Protein AF-A0A9P0HEC9-F1 (afdb_monomer_lite)

Secondary structure (DSSP, 8-state):
-HHHHHHHHHHHHHHHHHHHHHHHHHHSPPPS-HHHHHHHHHHHHHHHS----EETTTEE--HHHHHHHHHHHHHHHHHHHHH-

Sequence (84 aa):
MAIIFLICWCGEFIQTTSTQICDMVYSSEWPDNAEMKSFILIIQLRSIKSIKLNLGGFMVASFETFGNICSSAFSYFNLMLAVN

Structure (mmCIF, N/CA/C/O backbone):
data_AF-A0A9P0HEC9-F1
#
_entry.id   AF-A0A9P0HEC9-F1
#
loop_
_atom_site.group_PDB
_atom_site.id
_atom_site.type_symbol
_atom_site.label_atom_id
_atom_site.label_alt_id
_atom_site.label_comp_id
_atom_site.label_asym_id
_atom_site.label_entity_id
_atom_site.label_seq_id
_atom_site.pdbx_PDB_ins_code
_atom_site.Cartn_x
_atom_site.Cartn_y
_atom_site.Cartn_z
_atom_site.occupancy
_atom_site.B_iso_or_equiv
_atom_site.auth_seq_id
_atom_site.auth_comp_id
_atom_site.auth_asym_id
_atom_site.auth_atom_id
_atom_site.pdbx_PDB_model_num
ATOM 1 N N . MET A 1 1 ? 3.241 9.763 -17.188 1.00 71.44 1 MET A N 1
ATOM 2 C CA . MET A 1 1 ? 3.575 9.042 -15.935 1.00 71.44 1 MET A CA 1
ATOM 3 C C . MET A 1 1 ? 3.279 9.841 -14.667 1.00 71.44 1 MET A C 1
ATOM 5 O O . MET A 1 1 ? 2.743 9.245 -13.747 1.00 71.44 1 MET A O 1
ATOM 9 N N . ALA A 1 2 ? 3.543 11.155 -14.605 1.00 81.50 2 ALA A N 1
ATOM 10 C CA . ALA A 1 2 ? 3.364 11.953 -13.378 1.00 81.50 2 ALA A CA 1
ATOM 11 C C . ALA A 1 2 ? 1.958 11.881 -12.737 1.00 81.50 2 ALA A C 1
ATOM 13 O O . ALA A 1 2 ? 1.844 11.750 -11.526 1.00 81.50 2 ALA A O 1
ATOM 14 N N . ILE A 1 3 ? 0.885 11.902 -13.536 1.00 83.69 3 ILE A N 1
ATOM 15 C CA . ILE A 1 3 ? -0.497 11.825 -13.022 1.00 83.69 3 ILE A CA 1
ATOM 16 C C . ILE A 1 3 ? -0.787 10.448 -12.402 1.00 83.69 3 ILE A C 1
ATOM 18 O O . ILE A 1 3 ? -1.377 10.362 -11.332 1.00 83.69 3 ILE A O 1
ATOM 22 N N . ILE A 1 4 ? -0.324 9.372 -13.048 1.00 83.50 4 ILE A N 1
ATOM 23 C CA . ILE A 1 4 ? -0.474 7.994 -12.550 1.00 83.50 4 ILE A CA 1
ATOM 24 C C . ILE A 1 4 ? 0.295 7.842 -11.234 1.00 83.50 4 ILE A C 1
ATOM 26 O O . ILE A 1 4 ? -0.237 7.301 -10.273 1.00 83.50 4 ILE A O 1
ATOM 30 N N . PHE A 1 5 ? 1.510 8.395 -11.173 1.00 83.94 5 PHE A N 1
ATOM 31 C CA . PHE A 1 5 ? 2.310 8.425 -9.954 1.00 83.94 5 PHE A CA 1
ATOM 32 C C . PHE A 1 5 ? 1.591 9.151 -8.809 1.00 83.94 5 PHE A C 1
ATOM 34 O O . PHE A 1 5 ? 1.483 8.596 -7.722 1.00 83.94 5 PHE A O 1
ATOM 41 N N . LEU A 1 6 ? 1.040 10.346 -9.052 1.00 86.56 6 LEU A N 1
ATOM 42 C CA . LEU A 1 6 ? 0.295 11.105 -8.039 1.00 86.56 6 LEU A CA 1
ATOM 43 C C . LEU A 1 6 ? -0.926 10.340 -7.514 1.00 86.56 6 LEU A C 1
ATOM 45 O O . LEU A 1 6 ? -1.173 10.336 -6.312 1.00 86.56 6 LEU A O 1
ATOM 49 N N . ILE A 1 7 ? -1.679 9.671 -8.390 1.00 84.00 7 ILE A N 1
ATOM 50 C CA . ILE A 1 7 ? -2.864 8.911 -7.974 1.00 84.00 7 ILE A CA 1
ATOM 51 C C . ILE A 1 7 ? -2.466 7.676 -7.158 1.00 84.00 7 ILE A C 1
ATOM 53 O O . ILE A 1 7 ? -3.054 7.435 -6.105 1.00 84.00 7 ILE A O 1
ATOM 57 N N . CYS A 1 8 ? -1.458 6.920 -7.604 1.00 84.56 8 CYS A N 1
ATOM 58 C CA . CYS A 1 8 ? -0.938 5.774 -6.855 1.00 84.56 8 CYS A CA 1
ATOM 59 C C . CYS A 1 8 ? -0.346 6.202 -5.506 1.00 84.56 8 CYS A C 1
ATOM 61 O O . CYS A 1 8 ? -0.585 5.533 -4.509 1.00 84.56 8 CYS A O 1
ATOM 63 N N . TRP A 1 9 ? 0.345 7.345 -5.452 1.00 85.94 9 TRP A N 1
ATOM 64 C CA . TRP A 1 9 ? 0.851 7.926 -4.209 1.00 85.94 9 TRP A CA 1
ATOM 65 C C . TRP A 1 9 ? -0.276 8.275 -3.236 1.00 85.94 9 TRP A C 1
ATOM 67 O O . TRP A 1 9 ? -0.234 7.878 -2.077 1.00 85.94 9 TRP A O 1
ATOM 77 N N . CYS A 1 10 ? -1.306 8.988 -3.698 1.00 86.00 10 CYS A N 1
ATOM 78 C CA . CYS A 1 10 ? -2.453 9.333 -2.861 1.00 86.00 10 CYS A CA 1
ATOM 79 C C . CYS A 1 10 ? -3.200 8.087 -2.367 1.00 86.00 10 CYS A C 1
ATOM 81 O O . CYS A 1 10 ? -3.589 8.039 -1.202 1.00 86.00 10 CYS A O 1
ATOM 83 N N . GLY A 1 11 ? -3.387 7.082 -3.229 1.00 84.56 11 GLY A N 1
ATOM 84 C CA . GLY A 1 11 ? -4.014 5.811 -2.859 1.00 84.56 11 GLY A CA 1
ATOM 85 C C . GLY A 1 11 ? -3.243 5.080 -1.758 1.00 84.56 11 GLY A C 1
ATOM 86 O O . GLY A 1 11 ? -3.828 4.722 -0.737 1.00 84.56 11 GLY A O 1
ATOM 87 N N . GLU A 1 12 ? -1.927 4.952 -1.927 1.00 85.31 12 GLU A N 1
ATOM 88 C CA . GLU A 1 12 ? -1.018 4.339 -0.953 1.00 85.31 12 GLU A CA 1
ATOM 89 C C . GLU A 1 12 ? -0.976 5.116 0.372 1.00 85.31 12 GLU A C 1
ATOM 91 O O . GLU A 1 12 ? -1.027 4.530 1.456 1.00 85.31 12 GLU A O 1
ATOM 96 N N . PHE A 1 13 ? -0.932 6.449 0.300 1.00 86.31 13 PHE A N 1
ATOM 97 C CA . PHE A 1 13 ? -0.923 7.320 1.472 1.00 86.31 13 PHE A CA 1
ATOM 98 C C . PHE A 1 13 ? -2.197 7.144 2.303 1.00 86.31 13 PHE A C 1
ATOM 100 O O . PHE A 1 13 ? -2.120 6.869 3.497 1.00 86.31 13 PHE A O 1
ATOM 107 N N . ILE A 1 14 ? -3.373 7.216 1.670 1.00 83.75 14 ILE A N 1
ATOM 108 C CA . ILE A 1 14 ? -4.665 7.026 2.347 1.00 83.75 14 ILE A CA 1
ATOM 109 C C . ILE A 1 14 ? -4.754 5.623 2.963 1.00 83.75 14 ILE A C 1
ATOM 111 O O . ILE A 1 14 ? -5.205 5.470 4.100 1.00 83.75 14 ILE A O 1
ATOM 115 N N . GLN A 1 15 ? -4.302 4.604 2.229 1.00 83.69 15 GLN A N 1
ATOM 116 C CA . GLN A 1 15 ? -4.262 3.215 2.683 1.00 83.69 15 GLN A CA 1
ATOM 117 C C . GLN A 1 15 ? -3.397 3.053 3.940 1.00 83.69 15 GLN A C 1
ATOM 119 O O . GLN A 1 15 ? -3.857 2.458 4.916 1.00 83.69 15 GLN A O 1
ATOM 124 N N . THR A 1 16 ? -2.197 3.634 3.936 1.00 84.62 16 THR A N 1
ATOM 125 C CA . THR A 1 16 ? -1.238 3.581 5.048 1.00 84.62 16 THR A CA 1
ATOM 126 C C . THR A 1 16 ? -1.726 4.369 6.261 1.00 84.62 16 THR A C 1
ATOM 128 O O . THR A 1 16 ? -1.662 3.890 7.393 1.00 84.62 16 THR A O 1
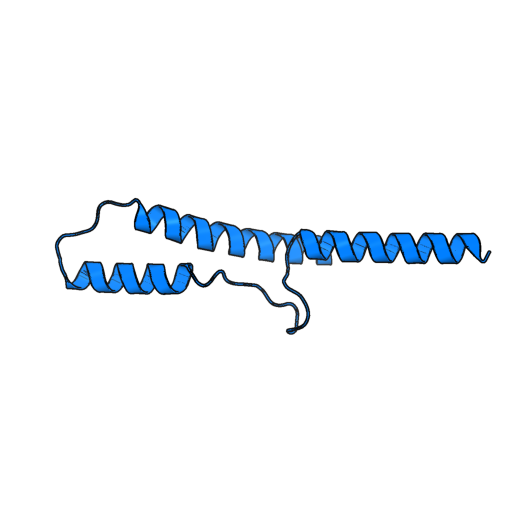ATOM 131 N N . THR A 1 17 ? -2.261 5.574 6.056 1.00 83.31 17 THR A N 1
ATOM 132 C CA . THR A 1 17 ? -2.802 6.382 7.154 1.00 83.31 17 THR A CA 1
ATOM 133 C C . THR A 1 17 ? -4.008 5.695 7.800 1.00 83.31 17 THR A C 1
ATOM 135 O O . THR A 1 17 ? -4.121 5.684 9.023 1.00 83.31 17 THR A O 1
ATOM 138 N N . SER A 1 18 ? -4.879 5.051 7.013 1.00 81.25 18 SER A N 1
ATOM 139 C CA . SER A 1 18 ? -6.027 4.296 7.538 1.00 81.25 18 SER A CA 1
ATOM 140 C C . SER A 1 18 ? -5.601 3.161 8.473 1.00 81.25 18 SER A C 1
ATOM 142 O O . SER A 1 18 ? -6.228 2.961 9.515 1.00 81.25 18 SER A O 1
ATOM 144 N N . THR A 1 19 ? -4.542 2.420 8.129 1.00 82.75 19 THR A N 1
ATOM 145 C CA . THR A 1 19 ? -4.034 1.332 8.978 1.00 82.75 19 THR A CA 1
ATOM 146 C C . THR A 1 19 ? -3.351 1.871 10.231 1.00 82.75 19 THR A C 1
ATOM 148 O O . THR A 1 19 ? -3.626 1.388 11.323 1.00 82.75 19 THR A O 1
ATOM 151 N N . GLN A 1 20 ? -2.561 2.941 10.107 1.00 85.19 20 GLN A N 1
ATOM 152 C CA . GLN A 1 20 ? -1.903 3.579 11.253 1.00 85.19 20 GLN A CA 1
ATOM 153 C C . GLN A 1 20 ? -2.902 4.111 12.287 1.00 85.19 20 GLN A C 1
ATOM 155 O O . GLN A 1 20 ? -2.692 3.944 13.484 1.00 85.19 20 GLN A O 1
ATOM 160 N N . ILE A 1 21 ? -4.011 4.712 11.844 1.00 82.44 21 ILE A N 1
ATOM 161 C CA . ILE A 1 21 ? -5.071 5.179 12.751 1.00 82.44 21 ILE A CA 1
ATOM 162 C C . ILE A 1 21 ? -5.678 4.002 13.523 1.00 82.44 21 ILE A C 1
ATOM 164 O O . ILE A 1 21 ? -5.940 4.126 14.717 1.00 82.44 21 ILE A O 1
ATOM 168 N N . CYS A 1 22 ? -5.891 2.858 12.866 1.00 80.12 22 CYS A N 1
ATOM 169 C CA . CYS A 1 22 ? -6.397 1.660 13.531 1.00 80.12 22 CYS A CA 1
ATOM 170 C C . CYS A 1 22 ? -5.446 1.186 14.640 1.00 80.12 22 CYS A C 1
ATOM 172 O O . CYS A 1 22 ? -5.897 0.918 15.754 1.00 80.12 22 CYS A O 1
ATOM 174 N N . ASP A 1 23 ? -4.147 1.132 14.351 1.00 83.88 23 ASP A N 1
ATOM 175 C CA . ASP A 1 23 ? -3.130 0.698 15.312 1.00 83.88 23 ASP A CA 1
ATOM 176 C C . ASP A 1 23 ? -3.014 1.672 16.492 1.00 83.88 23 ASP A C 1
ATOM 178 O O . ASP A 1 23 ? -2.980 1.251 17.649 1.00 83.88 23 ASP A O 1
ATOM 182 N N . MET A 1 24 ? -3.038 2.980 16.217 1.00 83.94 24 MET A N 1
ATOM 183 C CA . MET A 1 24 ? -3.004 4.017 17.249 1.00 83.94 24 MET A CA 1
ATOM 184 C C . MET A 1 24 ? -4.217 3.936 18.178 1.00 83.94 24 MET A C 1
ATOM 186 O O . MET A 1 24 ? -4.052 3.960 19.396 1.00 83.94 24 MET A O 1
ATOM 190 N N . VAL A 1 25 ? -5.424 3.786 17.624 1.00 83.12 25 VAL A N 1
ATOM 191 C CA . VAL A 1 25 ? -6.658 3.642 18.413 1.00 83.12 25 VAL A CA 1
ATOM 192 C C . VAL A 1 25 ? -6.621 2.364 19.249 1.00 83.12 25 VAL A C 1
ATOM 194 O O . VAL A 1 25 ? -6.968 2.400 20.427 1.00 83.12 25 VAL A O 1
ATOM 197 N N . TYR A 1 26 ? -6.137 1.255 18.684 1.00 80.69 26 TYR A N 1
ATOM 198 C CA . TYR A 1 26 ? -5.979 0.008 19.429 1.00 80.69 26 TYR A CA 1
ATOM 199 C C . TYR A 1 26 ? -5.008 0.152 20.611 1.00 80.69 26 TYR A C 1
ATOM 201 O O . TYR A 1 26 ? -5.294 -0.348 21.698 1.00 80.69 26 TYR A O 1
ATOM 209 N N . SER A 1 27 ? -3.896 0.867 20.409 1.00 84.00 27 SER A N 1
ATOM 210 C CA . SER A 1 27 ? -2.869 1.116 21.431 1.00 84.00 27 SER A CA 1
ATOM 211 C C . SER A 1 27 ? -3.222 2.198 22.461 1.00 84.00 27 SER A C 1
ATOM 213 O O . SER A 1 27 ? -2.501 2.353 23.444 1.00 84.00 27 SER A O 1
ATOM 215 N N . SER A 1 28 ? -4.289 2.968 22.233 1.00 82.62 28 SER A N 1
ATOM 216 C CA . SER A 1 28 ? -4.694 4.057 23.126 1.00 82.62 28 SER A CA 1
ATOM 217 C C . SER A 1 28 ? -5.323 3.535 24.420 1.00 82.62 28 SER A C 1
ATOM 219 O O . SER A 1 28 ? -5.788 2.400 24.477 1.00 82.62 28 SER A O 1
ATOM 221 N N . GLU A 1 29 ? -5.347 4.353 25.474 1.00 83.06 29 GLU A N 1
ATOM 222 C CA . GLU A 1 29 ? -6.026 3.996 26.722 1.00 83.06 29 GLU A CA 1
ATOM 223 C C . GLU A 1 29 ? -7.548 3.983 26.513 1.00 83.06 29 GLU A C 1
ATOM 225 O O . GLU A 1 29 ? -8.156 4.989 26.137 1.00 83.06 29 GLU A O 1
ATOM 230 N N . TRP A 1 30 ? -8.171 2.823 26.736 1.00 80.56 30 TRP A N 1
ATOM 231 C CA . TRP A 1 30 ? -9.596 2.631 26.486 1.00 80.56 30 TRP A CA 1
ATOM 232 C C . TRP A 1 30 ? -10.426 3.227 27.631 1.00 80.56 30 TRP A C 1
ATOM 234 O O . TRP A 1 30 ? -10.183 2.889 28.790 1.00 80.56 30 TRP A O 1
ATOM 244 N N . PRO A 1 31 ? -11.438 4.063 27.342 1.00 78.69 31 PRO A N 1
ATOM 245 C CA . PRO A 1 31 ? -12.328 4.577 28.373 1.00 78.69 31 PRO A CA 1
ATOM 246 C C . PRO A 1 31 ? -13.192 3.453 28.967 1.00 78.69 31 PRO A C 1
ATOM 248 O O . PRO A 1 31 ? -13.738 2.625 28.234 1.00 78.69 31 PRO A O 1
ATOM 251 N N . ASP A 1 32 ? -13.388 3.474 30.289 1.00 80.75 32 ASP A N 1
ATOM 252 C CA . ASP A 1 32 ? -14.255 2.522 31.016 1.00 80.75 32 ASP A CA 1
ATOM 253 C C . ASP A 1 32 ? -15.752 2.691 30.697 1.00 80.75 32 ASP A C 1
ATOM 255 O O . ASP A 1 32 ? -16.578 1.833 31.015 1.00 80.75 32 ASP A O 1
ATOM 259 N N . ASN A 1 33 ? -16.129 3.790 30.041 1.00 84.44 33 ASN A N 1
ATOM 260 C CA . ASN A 1 33 ? -17.507 4.036 29.639 1.00 84.44 33 ASN A CA 1
ATOM 261 C C . ASN A 1 33 ? -17.905 3.153 28.437 1.00 84.44 33 ASN A C 1
ATOM 263 O O . ASN A 1 33 ? -17.353 3.277 27.339 1.00 84.44 33 ASN A O 1
ATOM 267 N N . ALA A 1 34 ? -18.922 2.309 28.633 1.00 79.06 34 ALA A N 1
ATOM 268 C CA . ALA A 1 34 ? -19.439 1.368 27.637 1.00 79.06 34 ALA A CA 1
ATOM 269 C C . ALA A 1 34 ? -19.940 2.035 26.341 1.00 79.06 34 ALA A C 1
ATOM 271 O O . ALA A 1 34 ? -19.783 1.466 25.254 1.00 79.06 34 ALA A O 1
ATOM 272 N N . GLU A 1 35 ? -20.500 3.246 26.424 1.00 80.38 35 GLU A N 1
ATOM 273 C CA . GLU A 1 35 ? -20.956 3.971 25.232 1.00 80.38 35 GLU A CA 1
ATOM 274 C C . GLU A 1 35 ? -19.768 4.426 24.381 1.00 80.38 35 GLU A C 1
ATOM 276 O O . GLU A 1 35 ? -19.712 4.176 23.177 1.00 80.38 35 GLU A O 1
ATOM 281 N N . MET A 1 36 ? -18.757 5.010 25.027 1.00 78.94 36 MET A N 1
ATOM 282 C CA . MET A 1 36 ? -17.553 5.515 24.367 1.00 78.94 36 MET A CA 1
ATOM 283 C C . MET A 1 36 ? -16.738 4.377 23.737 1.00 78.94 36 MET A C 1
ATOM 285 O O . MET A 1 36 ? -16.261 4.499 22.608 1.00 78.94 36 MET A O 1
ATOM 289 N N . LYS A 1 37 ? -16.671 3.227 24.417 1.00 82.31 37 LYS A N 1
ATOM 290 C CA . LYS A 1 37 ? -16.059 1.997 23.903 1.00 82.31 37 LYS A CA 1
ATOM 291 C C . LYS A 1 37 ? -16.733 1.491 22.625 1.00 82.31 37 LYS A C 1
ATOM 293 O O . LYS A 1 37 ? -16.044 1.072 21.696 1.00 82.31 37 LYS A O 1
ATOM 298 N N . SER A 1 38 ? -18.062 1.565 22.550 1.00 83.56 38 SER A N 1
ATOM 299 C CA . SER A 1 38 ? -18.814 1.157 21.356 1.00 83.56 38 SER A CA 1
ATOM 300 C C . SER A 1 38 ? -18.503 2.054 20.155 1.00 83.56 38 SER A C 1
ATOM 302 O O . SER A 1 38 ? -18.270 1.547 19.058 1.00 83.56 38 SER A O 1
ATOM 304 N N . PHE A 1 39 ? -18.407 3.372 20.354 1.00 82.44 39 PHE A N 1
ATOM 305 C CA . PHE A 1 39 ? -18.009 4.300 19.289 1.00 82.44 39 PHE A CA 1
ATOM 306 C C . PHE A 1 39 ? -16.582 4.044 18.788 1.00 82.44 39 PHE A C 1
ATOM 308 O O . PHE A 1 39 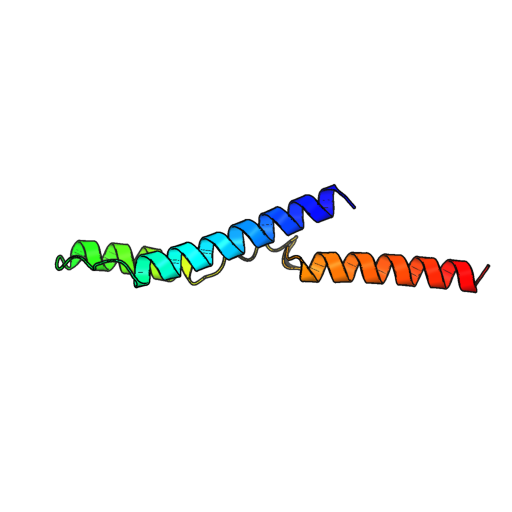? -16.354 4.012 17.578 1.00 82.44 39 PHE A O 1
ATOM 315 N N . ILE A 1 40 ? -15.635 3.802 19.698 1.00 82.62 40 ILE A N 1
ATOM 316 C CA . ILE A 1 40 ? -14.238 3.496 19.357 1.00 82.62 40 ILE A CA 1
ATOM 317 C C . ILE A 1 40 ? -14.142 2.200 18.542 1.00 82.62 40 ILE A C 1
ATOM 319 O O . ILE A 1 40 ? -13.473 2.173 17.509 1.00 82.62 40 ILE A O 1
ATOM 323 N N . LEU A 1 41 ? -14.871 1.152 18.938 1.00 82.69 41 LEU A N 1
ATOM 324 C CA . LEU A 1 41 ? -14.932 -0.112 18.197 1.00 82.69 41 LEU A CA 1
ATOM 325 C C . LEU A 1 41 ? -15.490 0.068 16.783 1.00 82.69 41 LEU A C 1
ATOM 327 O O . LEU A 1 41 ? -14.959 -0.520 15.843 1.00 82.69 41 LEU A O 1
ATOM 331 N N . ILE A 1 42 ? -16.528 0.893 16.609 1.00 84.12 42 ILE A N 1
ATOM 332 C CA . ILE A 1 42 ? -17.083 1.203 15.284 1.00 84.12 42 ILE A CA 1
ATOM 333 C C . ILE A 1 42 ? -16.026 1.899 14.421 1.00 84.12 42 ILE A C 1
ATOM 335 O O . ILE A 1 42 ? -15.820 1.500 13.276 1.00 84.12 42 ILE A O 1
ATOM 339 N N . ILE A 1 43 ? -15.326 2.901 14.958 1.00 80.81 43 ILE A N 1
ATOM 340 C CA . ILE A 1 43 ? -14.262 3.615 14.235 1.00 80.81 43 ILE A CA 1
ATOM 341 C C . ILE A 1 43 ? -13.137 2.648 13.848 1.00 80.81 43 ILE A C 1
ATOM 343 O O . ILE A 1 43 ? -12.719 2.629 12.691 1.00 80.81 43 ILE A O 1
ATOM 347 N N . GLN A 1 44 ? -12.705 1.788 14.771 1.00 79.88 44 GLN A N 1
ATOM 348 C CA . GLN A 1 44 ? -11.670 0.791 14.515 1.00 79.88 44 GLN A CA 1
ATOM 349 C C . GLN A 1 44 ? -12.102 -0.210 13.431 1.00 79.88 44 GLN A C 1
ATOM 351 O O . GLN A 1 44 ? -11.389 -0.391 12.449 1.00 79.88 44 GLN A O 1
ATOM 356 N N . LEU A 1 45 ? -13.303 -0.794 13.531 1.00 79.56 45 LEU A N 1
ATOM 357 C CA . LEU A 1 45 ? -13.869 -1.707 12.524 1.00 79.56 45 LEU A CA 1
ATOM 358 C C . LEU A 1 45 ? -13.941 -1.080 11.126 1.00 79.56 45 LEU A C 1
ATOM 360 O O . LEU A 1 45 ? -13.753 -1.768 10.120 1.00 79.56 45 LEU A O 1
ATOM 364 N N . ARG A 1 46 ? -14.206 0.226 11.046 1.00 76.94 46 ARG A N 1
ATOM 365 C CA . ARG A 1 46 ? -14.225 0.967 9.781 1.00 76.94 46 ARG A CA 1
ATOM 366 C C . ARG A 1 46 ? -12.819 1.211 9.231 1.00 76.94 46 ARG A C 1
ATOM 368 O O . ARG A 1 46 ? -12.642 1.058 8.026 1.00 76.94 46 ARG A O 1
ATOM 375 N N . SER A 1 47 ? -11.846 1.516 10.086 1.00 71.00 47 SER A N 1
ATOM 376 C CA . SER A 1 47 ? -10.447 1.767 9.703 1.00 71.00 47 SER A CA 1
ATOM 377 C C . SER A 1 47 ? -9.657 0.495 9.367 1.00 71.00 47 SER A C 1
ATOM 379 O O . SER A 1 47 ? -8.757 0.553 8.530 1.00 71.00 47 SER A O 1
ATOM 381 N N . ILE A 1 48 ? -10.027 -0.663 9.941 1.00 68.19 48 ILE A N 1
ATOM 382 C CA . ILE A 1 48 ? -9.479 -1.990 9.580 1.00 68.19 48 ILE A CA 1
ATOM 383 C C . ILE A 1 48 ? -9.736 -2.297 8.103 1.00 68.19 48 ILE A C 1
ATOM 385 O O . ILE A 1 48 ? -8.919 -2.934 7.432 1.00 68.19 48 ILE A O 1
ATOM 389 N N . LYS A 1 49 ? -10.872 -1.837 7.564 1.00 66.69 49 LYS A N 1
ATOM 390 C CA . LYS A 1 49 ? -11.166 -1.965 6.141 1.00 66.69 49 LYS A CA 1
ATOM 391 C C . LYS A 1 49 ? -10.353 -0.923 5.385 1.00 66.69 49 LYS A C 1
ATOM 393 O O . LYS A 1 49 ? -10.877 0.118 5.000 1.00 66.69 49 LYS A O 1
ATOM 398 N N . SER A 1 50 ? -9.072 -1.233 5.187 1.00 60.72 50 SER A N 1
ATOM 399 C CA . SER A 1 50 ? -8.138 -0.404 4.438 1.00 60.72 50 SER A CA 1
ATOM 400 C C . SER A 1 50 ? -8.817 0.107 3.171 1.00 60.72 50 SER A C 1
ATOM 402 O O . SER A 1 50 ? -9.299 -0.684 2.349 1.00 60.72 50 SER A O 1
ATOM 404 N N . ILE A 1 51 ? -8.929 1.432 3.066 1.00 63.53 51 ILE A N 1
ATOM 405 C CA . ILE A 1 51 ? -9.567 2.100 1.937 1.00 63.53 51 ILE A CA 1
ATOM 406 C C . ILE A 1 51 ? -8.679 1.850 0.722 1.00 63.53 51 ILE A C 1
ATOM 408 O O . ILE A 1 51 ? -7.725 2.568 0.446 1.00 63.53 51 ILE A O 1
ATOM 412 N N . LYS A 1 52 ? -8.979 0.765 0.010 1.00 65.94 52 LYS A N 1
ATOM 413 C CA . LYS A 1 52 ? -8.373 0.445 -1.275 1.00 65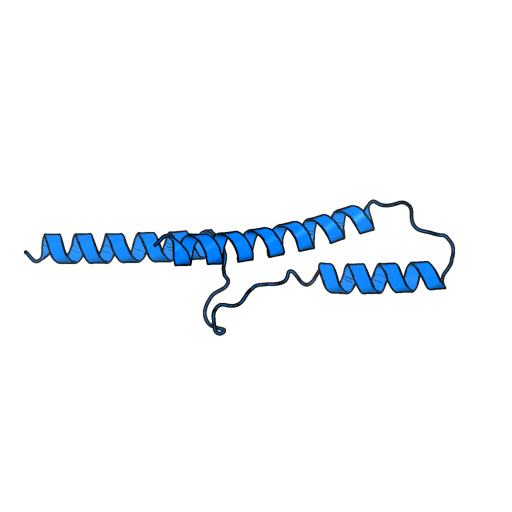.94 52 LYS A CA 1
ATOM 414 C C . LYS A 1 52 ? -9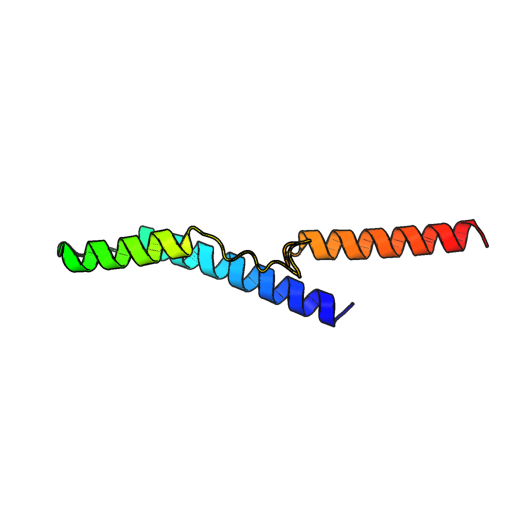.022 1.356 -2.299 1.00 65.94 52 LYS A C 1
ATOM 416 O O . LYS A 1 52 ? -10.163 1.123 -2.703 1.00 65.94 52 LYS A O 1
ATOM 421 N N . LEU A 1 53 ? -8.311 2.411 -2.684 1.00 69.81 53 LEU A N 1
ATOM 422 C CA . LEU A 1 53 ? -8.743 3.273 -3.773 1.00 69.81 53 LEU A CA 1
ATOM 423 C C . LEU A 1 53 ? -8.681 2.453 -5.066 1.00 69.81 53 LEU A C 1
ATOM 425 O O . LEU A 1 53 ? -7.611 2.214 -5.620 1.00 69.81 53 LEU A O 1
ATOM 429 N N . ASN A 1 54 ? -9.833 1.947 -5.494 1.00 71.31 54 ASN A N 1
ATOM 430 C CA . ASN A 1 54 ? -9.929 1.104 -6.673 1.00 71.31 54 ASN A CA 1
ATOM 431 C C . ASN A 1 54 ? -10.068 2.015 -7.901 1.00 71.31 54 ASN A C 1
ATOM 433 O O . ASN A 1 54 ? -11.064 2.723 -8.049 1.00 71.31 54 ASN A O 1
ATOM 437 N N . LEU A 1 55 ? -9.069 2.015 -8.779 1.00 72.75 55 LEU A N 1
ATOM 438 C CA . LEU A 1 55 ? -9.095 2.710 -10.064 1.00 72.75 55 LEU A CA 1
ATOM 439 C C . LEU A 1 55 ? -10.056 1.962 -10.995 1.00 72.75 55 LEU A C 1
ATOM 441 O O . LEU A 1 55 ? -9.702 0.969 -11.632 1.00 72.75 55 LEU A O 1
ATOM 445 N N . GLY A 1 56 ? -11.316 2.399 -11.006 1.00 65.69 56 GLY A N 1
ATOM 446 C CA . GLY A 1 56 ? -12.357 1.860 -11.884 1.00 65.69 56 GLY A CA 1
ATOM 447 C C . GLY A 1 56 ? -12.758 0.404 -11.614 1.00 65.69 56 GLY A C 1
ATOM 448 O O . GLY A 1 56 ? -13.425 -0.190 -12.449 1.00 65.69 56 GLY A O 1
ATOM 449 N N . GLY A 1 57 ? -12.361 -0.184 -10.479 1.00 67.31 57 GLY A N 1
ATOM 450 C CA . GLY A 1 57 ? -12.672 -1.579 -10.132 1.00 67.31 57 GLY A CA 1
ATOM 451 C C . GLY A 1 57 ? -11.659 -2.619 -10.626 1.00 67.31 57 GLY A C 1
ATOM 452 O O . GLY A 1 57 ? -11.752 -3.775 -10.223 1.00 67.31 57 GLY A O 1
ATOM 453 N N . PHE A 1 58 ? -10.689 -2.214 -11.451 1.00 62.81 58 PHE A N 1
ATOM 454 C CA . PHE A 1 58 ? -9.732 -3.121 -12.095 1.00 62.81 58 PHE A CA 1
ATOM 455 C C . PHE A 1 58 ? -8.401 -3.231 -11.350 1.00 62.81 58 PHE A C 1
ATOM 457 O O . PHE A 1 58 ? -7.760 -4.277 -11.390 1.00 62.81 58 PHE A O 1
ATOM 464 N N . MET A 1 59 ? -7.971 -2.155 -10.689 1.00 70.00 59 MET A N 1
ATOM 465 C CA . MET A 1 59 ? -6.658 -2.085 -10.053 1.00 70.00 59 MET A CA 1
ATOM 466 C C . MET A 1 59 ? -6.702 -1.217 -8.796 1.00 70.00 59 MET A C 1
ATOM 468 O O . MET A 1 59 ? -7.349 -0.169 -8.766 1.00 70.00 59 MET A O 1
ATOM 472 N N . VAL A 1 60 ? -5.977 -1.627 -7.761 1.00 78.94 60 VAL A N 1
ATOM 473 C CA . VAL A 1 60 ? -5.796 -0.803 -6.563 1.00 78.94 60 VAL A CA 1
ATOM 474 C C . VAL A 1 60 ? -4.738 0.254 -6.868 1.00 78.94 60 VAL A C 1
ATOM 476 O O . VAL A 1 60 ? -3.699 -0.048 -7.450 1.00 78.94 60 VAL A O 1
ATOM 479 N N . ALA A 1 61 ? -4.994 1.506 -6.496 1.00 77.19 61 ALA A N 1
ATOM 480 C CA . ALA A 1 61 ? -3.999 2.567 -6.574 1.00 77.19 61 ALA A CA 1
ATOM 481 C C . ALA A 1 61 ? -2.925 2.335 -5.501 1.00 77.19 61 ALA A C 1
ATOM 483 O O . ALA A 1 61 ? -3.028 2.856 -4.395 1.00 77.19 61 ALA A O 1
ATOM 484 N N . SER A 1 62 ? -1.931 1.517 -5.842 1.00 82.06 62 SER A N 1
ATOM 485 C CA . SER A 1 62 ? -0.774 1.193 -5.006 1.00 82.06 62 SER A CA 1
ATOM 486 C C . SER A 1 62 ? 0.531 1.417 -5.761 1.00 82.06 62 SER A C 1
ATOM 488 O O . SER A 1 62 ? 0.563 1.463 -7.000 1.00 82.06 62 SER A O 1
ATOM 490 N N . PHE A 1 63 ? 1.627 1.523 -5.013 1.00 81.00 63 PHE A N 1
ATOM 491 C CA . PHE A 1 63 ? 2.962 1.671 -5.598 1.00 81.00 63 PHE A CA 1
ATOM 492 C C . PHE A 1 63 ? 3.382 0.443 -6.425 1.00 81.00 63 PHE A C 1
ATOM 494 O O . PHE A 1 63 ? 4.025 0.574 -7.467 1.00 81.00 63 PHE A O 1
ATOM 501 N N . GLU A 1 64 ? 2.949 -0.746 -6.004 1.00 84.69 64 GLU A N 1
ATOM 502 C CA . GLU A 1 64 ? 3.121 -2.002 -6.744 1.00 84.69 64 GLU A CA 1
ATOM 503 C C . GLU A 1 64 ? 2.514 -1.908 -8.149 1.00 84.69 64 GLU A C 1
ATOM 505 O O . GLU A 1 64 ? 3.156 -2.213 -9.156 1.00 84.69 64 GLU A O 1
ATOM 510 N N . THR A 1 65 ? 1.290 -1.392 -8.235 1.00 83.75 65 THR A N 1
ATOM 511 C CA . THR A 1 65 ? 0.583 -1.270 -9.507 1.00 83.75 65 THR A CA 1
ATOM 512 C C . THR A 1 65 ? 1.250 -0.248 -10.432 1.00 83.75 65 THR A C 1
ATOM 514 O O . THR A 1 65 ? 1.353 -0.474 -11.640 1.00 83.75 65 THR A O 1
ATOM 517 N N . PHE A 1 66 ? 1.773 0.851 -9.880 1.00 85.62 66 PHE A N 1
ATOM 518 C CA . PHE A 1 66 ? 2.589 1.797 -10.642 1.00 85.62 66 PHE A CA 1
ATOM 519 C C . PHE A 1 66 ? 3.849 1.131 -11.221 1.00 85.62 66 PHE A C 1
ATOM 521 O O . PHE A 1 66 ? 4.151 1.310 -12.404 1.00 85.62 66 PHE A O 1
ATOM 528 N N . GLY A 1 67 ? 4.545 0.313 -10.425 1.00 87.81 67 GLY A N 1
ATOM 529 C CA . GLY A 1 67 ? 5.707 -0.460 -10.874 1.00 87.81 67 GLY A CA 1
ATOM 530 C C . GLY A 1 67 ? 5.382 -1.414 -12.028 1.00 87.81 67 GLY A C 1
ATOM 531 O O . GLY A 1 67 ? 6.125 -1.476 -13.013 1.00 87.81 67 GLY A O 1
ATOM 532 N N . ASN A 1 68 ? 4.231 -2.087 -11.963 1.00 88.31 68 ASN A N 1
ATOM 533 C CA . ASN A 1 68 ? 3.755 -2.979 -13.024 1.00 88.31 68 ASN A CA 1
ATOM 534 C C . ASN A 1 68 ? 3.463 -2.228 -14.334 1.00 88.31 68 ASN A C 1
ATOM 536 O O . ASN A 1 68 ? 3.825 -2.702 -15.416 1.00 88.31 68 ASN A O 1
ATOM 540 N N . ILE A 1 69 ? 2.870 -1.030 -14.254 1.00 88.19 69 ILE A N 1
ATOM 541 C CA . ILE A 1 69 ? 2.636 -0.169 -15.426 1.00 88.19 69 ILE A CA 1
ATOM 542 C C . ILE A 1 69 ? 3.965 0.242 -16.066 1.00 88.19 69 ILE A C 1
ATOM 544 O O . ILE A 1 69 ? 4.128 0.123 -17.281 1.00 88.19 69 ILE A O 1
ATOM 548 N N . CYS A 1 70 ? 4.928 0.698 -15.261 1.00 90.19 70 CYS A N 1
ATOM 549 C CA . CYS A 1 70 ? 6.247 1.095 -15.752 1.00 90.19 70 CYS A CA 1
ATOM 550 C C . CYS A 1 70 ? 6.977 -0.077 -16.423 1.00 90.19 70 CYS A C 1
ATOM 552 O O . CYS A 1 70 ? 7.491 0.075 -17.530 1.00 90.19 70 CYS A O 1
ATOM 554 N N . SER A 1 71 ? 6.959 -1.259 -15.803 1.00 91.50 71 SER A N 1
ATOM 555 C CA . SER A 1 71 ? 7.594 -2.471 -16.344 1.00 91.50 71 SER A CA 1
ATOM 556 C C . SER A 1 71 ? 6.976 -2.905 -17.676 1.00 91.50 71 SER A C 1
ATOM 558 O O . SER A 1 71 ? 7.691 -3.262 -18.615 1.00 91.50 71 SER A O 1
ATOM 560 N N . SER A 1 72 ? 5.650 -2.810 -17.792 1.00 91.44 72 SER A N 1
ATOM 561 C CA . SER A 1 72 ? 4.931 -3.106 -19.035 1.00 91.44 72 SER A CA 1
ATOM 562 C C . SER A 1 72 ? 5.285 -2.111 -20.145 1.00 91.44 72 SER A C 1
ATOM 564 O O . SER A 1 72 ? 5.533 -2.520 -21.278 1.00 91.44 72 SER A O 1
ATOM 566 N N . ALA A 1 73 ? 5.380 -0.816 -19.822 1.00 91.50 73 ALA A N 1
ATOM 567 C CA . ALA A 1 73 ? 5.782 0.217 -20.777 1.00 91.50 73 ALA A CA 1
ATOM 568 C C . ALA A 1 73 ? 7.215 -0.001 -21.298 1.00 91.50 73 ALA A C 1
ATOM 570 O O . ALA A 1 73 ? 7.445 0.072 -22.505 1.00 91.50 73 ALA A O 1
ATOM 571 N N . PHE A 1 74 ? 8.162 -0.335 -20.413 1.00 92.38 74 PHE A N 1
ATOM 572 C CA . PHE A 1 74 ? 9.535 -0.677 -20.805 1.00 92.38 74 PHE A CA 1
ATOM 573 C C . PHE A 1 74 ? 9.602 -1.945 -21.659 1.00 92.38 74 PHE A C 1
ATOM 575 O O . PHE A 1 74 ? 10.339 -1.983 -22.640 1.00 92.38 74 PHE A O 1
ATOM 582 N N . SER A 1 75 ? 8.813 -2.967 -21.326 1.00 94.56 75 SER A N 1
ATOM 583 C CA . SER A 1 75 ? 8.747 -4.202 -22.117 1.00 94.56 75 SER A CA 1
ATOM 584 C C . SER A 1 75 ? 8.251 -3.931 -23.540 1.00 94.56 75 SER A C 1
ATOM 586 O O . SER A 1 75 ? 8.856 -4.399 -24.500 1.00 94.56 75 SER A O 1
ATOM 588 N N . TYR A 1 76 ? 7.206 -3.111 -23.689 1.00 94.12 76 TYR A N 1
ATOM 589 C CA . TYR A 1 76 ? 6.716 -2.669 -24.998 1.00 94.12 76 TYR A CA 1
ATOM 590 C C . TYR A 1 76 ? 7.763 -1.877 -25.783 1.00 94.12 76 TYR A C 1
ATOM 592 O O . TYR A 1 76 ? 7.943 -2.110 -26.977 1.00 94.12 76 TYR A O 1
ATOM 600 N N . PHE A 1 77 ? 8.466 -0.961 -25.117 1.00 94.06 77 PHE A N 1
ATOM 601 C CA . PHE A 1 77 ? 9.538 -0.185 -25.733 1.00 94.06 77 PHE A CA 1
ATOM 602 C C . PHE A 1 77 ? 10.666 -1.089 -26.251 1.00 94.06 77 PHE A C 1
ATOM 604 O O . PHE A 1 77 ? 11.080 -0.963 -27.400 1.00 94.06 77 PHE A O 1
ATOM 611 N N . ASN A 1 78 ? 11.099 -2.058 -25.441 1.00 95.00 78 ASN A N 1
ATOM 612 C CA . ASN A 1 78 ? 12.120 -3.028 -25.831 1.00 95.00 78 ASN A CA 1
ATOM 613 C C . ASN A 1 78 ? 11.670 -3.917 -26.997 1.00 95.00 78 ASN A C 1
ATOM 615 O O . ASN A 1 78 ? 12.461 -4.179 -27.897 1.00 95.00 78 ASN A O 1
ATOM 619 N N . LEU A 1 79 ? 10.408 -4.359 -27.018 1.00 96.50 79 LEU A N 1
ATOM 620 C CA . LEU A 1 79 ? 9.862 -5.124 -28.144 1.00 96.50 79 LEU A CA 1
ATOM 621 C C . LEU A 1 79 ? 9.864 -4.310 -29.441 1.00 96.50 79 LEU A C 1
ATOM 623 O O . LEU A 1 79 ? 10.238 -4.830 -30.486 1.00 96.50 79 LEU A O 1
ATOM 627 N N . MET A 1 80 ? 9.482 -3.033 -29.376 1.00 94.56 80 MET A N 1
ATOM 628 C CA . MET A 1 80 ? 9.504 -2.146 -30.539 1.00 94.56 80 MET A CA 1
ATOM 629 C C . MET A 1 80 ? 10.931 -1.928 -31.057 1.00 94.56 80 MET A C 1
ATOM 631 O O . MET A 1 80 ? 11.147 -1.979 -32.262 1.00 94.56 80 MET A O 1
ATOM 635 N N . LEU A 1 81 ? 11.902 -1.747 -30.156 1.00 93.94 81 LEU A N 1
ATOM 636 C CA . LEU A 1 81 ? 13.320 -1.658 -30.514 1.00 93.94 81 LEU A CA 1
ATOM 637 C C . LEU A 1 81 ? 13.872 -2.955 -31.112 1.00 93.94 81 LEU A C 1
ATOM 639 O O . LEU A 1 81 ? 14.734 -2.897 -31.971 1.00 93.94 81 LEU A O 1
ATOM 643 N N . ALA A 1 82 ? 13.412 -4.120 -30.656 1.00 94.69 82 ALA A N 1
ATOM 644 C CA . ALA A 1 82 ? 13.880 -5.406 -31.172 1.00 94.69 82 ALA A CA 1
ATOM 645 C C . ALA A 1 82 ? 13.318 -5.738 -32.566 1.00 94.69 82 ALA A C 1
ATOM 647 O O . ALA A 1 82 ? 13.913 -6.527 -33.295 1.00 94.69 82 ALA A O 1
ATOM 648 N N . VAL A 1 83 ? 12.155 -5.177 -32.912 1.00 92.69 83 VAL A N 1
ATOM 649 C CA . VAL A 1 83 ? 11.496 -5.367 -34.216 1.00 92.69 83 VAL A CA 1
ATOM 650 C C . VAL A 1 83 ? 12.002 -4.379 -35.276 1.00 92.69 83 VAL A C 1
ATOM 652 O O . VAL A 1 83 ? 11.844 -4.652 -36.465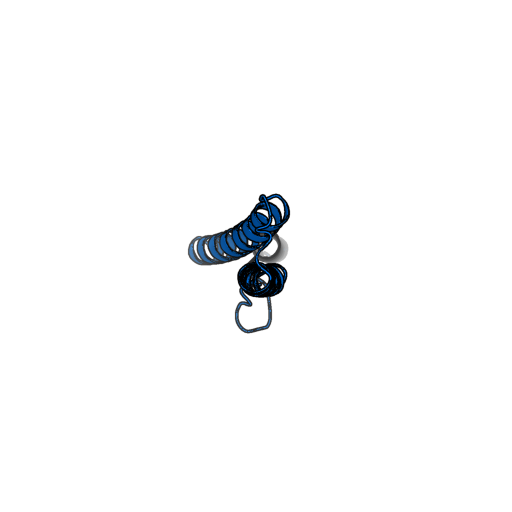 1.00 92.69 83 VAL A O 1
ATOM 655 N N . ASN A 1 84 ? 12.599 -3.258 -34.864 1.00 73.56 84 ASN A N 1
ATOM 656 C CA . ASN A 1 84 ? 13.166 -2.238 -35.749 1.00 73.56 84 ASN A CA 1
ATOM 657 C C . ASN A 1 84 ? 14.682 -2.382 -35.903 1.00 73.56 84 ASN A C 1
ATOM 659 O O . ASN A 1 84 ? 15.133 -2.600 -37.046 1.00 73.56 84 ASN A O 1
#

Foldseek 3Di:
DVVLVVQLVVLAVQLVVLVVVLVVLVPDDDDPDPVSNVVSVVSNVVSVPRPQPQPVVPDGSHPVVVVVVVVVVVVVVVVVVVVD

Organism: Nezara viridula (NCBI:txid85310)

InterPro domains:
  IPR004117 Olfactory receptor, insect [PF02949] (2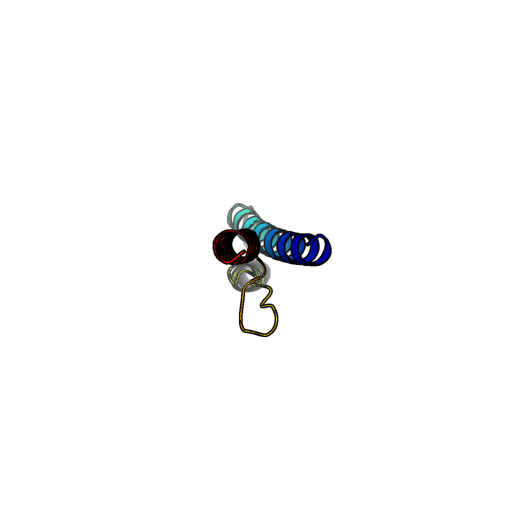-74)
  IPR004117 Olfactory receptor, insect [PTHR21137] (3-83)

pLDDT: mean 81.99, std 8.0, range [60.72, 96.5]

Radius of gyration: 19.76 Å; chains: 1; bounding box: 35×17×67 Å